Protein AF-A0A484NNL4-F1 (afdb_monomer)

Solvent-accessible surface area (backbone atoms only — not comparable to full-atom values): 5974 Å² total; per-residue (Å²): 135,90,80,72,86,74,68,90,63,79,77,70,53,75,68,55,60,53,52,52,50,37,43,75,66,66,74,45,48,71,67,58,51,53,51,52,50,53,52,51,54,52,49,54,53,49,53,53,50,50,53,49,39,67,73,67,68,58,80,76,68,82,80,70,86,81,75,78,76,76,79,81,77,79,70,59,56,52,77,48,84,51,102,88,48,77,49,77,45,79,109

pLDDT: mean 71.14, std 10.74, range [35.25, 89.56]

Organism: NCBI:txid132261

Mean predicted aligned error: 19.47 Å

Foldseek 3Di:
DDDDPPDPPPPDDPVNVVVVVCVVVVVADPVNVVVVVVVVVVVVVVVVVVVCCVVVVDPPPPPDPDDDPDPPPPFPWDWDDDPVDIDIGTD

Radius of gyration: 32.11 Å; Cα contacts (8 Å, |Δi|>4): 28; chains: 1; bounding box: 38×56×90 Å

Structure (mmCIF, N/CA/C/O backbone):
data_AF-A0A484NNL4-F1
#
_entry.id   AF-A0A484NNL4-F1
#
loop_
_atom_site.group_PDB
_atom_site.id
_atom_site.type_symbol
_atom_site.label_atom_id
_atom_site.label_alt_id
_atom_site.label_comp_id
_atom_site.label_asym_id
_atom_site.label_entity_id
_atom_site.label_seq_id
_atom_site.pdbx_PDB_ins_code
_atom_site.Cartn_x
_atom_site.Cartn_y
_atom_site.Cartn_z
_atom_site.occupancy
_atom_site.B_iso_or_equiv
_atom_site.auth_seq_id
_atom_site.auth_comp_id
_atom_site.auth_asym_id
_atom_site.auth_atom_id
_atom_site.pdbx_PDB_model_num
ATOM 1 N N . MET A 1 1 ? 9.731 -38.941 39.365 1.00 35.25 1 MET A N 1
ATOM 2 C CA . MET A 1 1 ? 8.664 -38.173 40.046 1.00 35.25 1 MET A CA 1
ATOM 3 C C . MET A 1 1 ? 8.593 -36.776 39.441 1.00 35.25 1 MET A C 1
ATOM 5 O O . MET A 1 1 ? 9.611 -36.104 39.344 1.00 35.25 1 MET A O 1
ATOM 9 N N . SER A 1 2 ? 7.404 -36.426 38.951 1.00 50.31 2 SER A N 1
ATOM 10 C CA . SER A 1 2 ? 7.049 -35.286 38.095 1.00 50.31 2 SER A CA 1
ATOM 11 C C . SER A 1 2 ? 7.479 -33.908 38.627 1.00 50.31 2 SER A C 1
ATOM 13 O O . SER A 1 2 ? 7.145 -33.544 39.753 1.00 50.31 2 SER A O 1
ATOM 15 N N . LYS A 1 3 ? 8.154 -33.103 37.792 1.00 51.50 3 LYS A N 1
ATOM 16 C CA . LYS A 1 3 ? 8.273 -31.649 37.984 1.00 51.50 3 LYS A CA 1
ATOM 17 C C . LYS A 1 3 ? 7.475 -30.938 36.894 1.00 51.50 3 LYS A C 1
ATOM 19 O O . LYS A 1 3 ? 7.985 -30.644 35.823 1.00 51.50 3 LYS A O 1
ATOM 24 N N . LYS A 1 4 ? 6.199 -30.726 37.227 1.00 48.38 4 LYS A N 1
ATOM 25 C CA . LYS A 1 4 ? 5.353 -29.573 36.893 1.00 48.38 4 LYS A CA 1
ATOM 26 C C . LYS A 1 4 ? 5.656 -28.931 35.537 1.00 48.38 4 LYS A C 1
ATOM 28 O O . LYS A 1 4 ? 6.545 -28.094 35.423 1.00 48.38 4 LYS A O 1
ATOM 33 N N . HIS A 1 5 ? 4.814 -29.242 34.554 1.00 47.41 5 HIS A N 1
ATOM 34 C CA . HIS A 1 5 ? 4.558 -28.373 33.410 1.00 47.41 5 HIS A CA 1
ATOM 35 C C . HIS A 1 5 ? 4.083 -27.012 33.939 1.00 47.41 5 HIS A C 1
ATOM 37 O O . HIS A 1 5 ? 2.889 -26.794 34.137 1.00 47.41 5 HIS A O 1
ATOM 43 N N . ALA A 1 6 ? 5.028 -26.127 34.259 1.00 51.50 6 ALA A N 1
ATOM 44 C CA . ALA A 1 6 ? 4.749 -24.742 34.576 1.00 51.50 6 ALA A CA 1
ATOM 45 C C . ALA A 1 6 ? 4.042 -24.158 33.353 1.00 51.50 6 ALA A C 1
ATOM 47 O O . ALA A 1 6 ? 4.610 -24.074 32.267 1.00 51.50 6 ALA A O 1
ATOM 48 N N . SER A 1 7 ? 2.750 -23.920 33.547 1.00 55.31 7 SER A N 1
ATOM 49 C CA . SER A 1 7 ? 1.782 -23.297 32.659 1.00 55.31 7 SER A CA 1
ATOM 50 C C . SER A 1 7 ? 2.363 -22.707 31.368 1.00 55.31 7 SER A C 1
ATOM 52 O O . SER A 1 7 ? 2.967 -21.636 31.389 1.00 55.31 7 SER A O 1
ATOM 54 N N . LYS A 1 8 ? 2.049 -23.320 30.221 1.00 59.25 8 LYS A N 1
ATOM 55 C CA . LYS A 1 8 ? 2.132 -22.678 28.893 1.00 59.25 8 LYS A CA 1
ATOM 56 C C . LYS A 1 8 ? 1.073 -21.569 28.735 1.00 59.25 8 LYS A C 1
ATOM 58 O O . LYS A 1 8 ? 0.471 -21.423 27.676 1.00 59.25 8 LYS A O 1
ATOM 63 N N . LYS A 1 9 ? 0.755 -20.844 29.809 1.00 58.81 9 LYS A N 1
ATOM 64 C CA . LYS A 1 9 ? -0.192 -19.736 29.758 1.00 58.81 9 LYS A CA 1
ATOM 65 C C . LYS A 1 9 ? 0.566 -18.612 29.066 1.00 58.81 9 LYS A C 1
ATOM 67 O O . LYS A 1 9 ? 1.582 -18.167 29.598 1.00 58.81 9 LYS A O 1
ATOM 72 N N . ARG A 1 10 ? 0.127 -18.239 27.857 1.00 59.47 10 ARG A N 1
ATOM 73 C CA . ARG A 1 10 ? 0.609 -17.026 27.188 1.00 59.47 10 ARG A CA 1
ATOM 74 C C . ARG A 1 10 ? 0.551 -15.918 28.234 1.00 59.47 10 ARG A C 1
ATOM 76 O O . ARG A 1 10 ? -0.497 -15.709 28.846 1.00 59.47 10 ARG A O 1
ATOM 83 N N . ARG A 1 11 ? 1.706 -15.327 28.535 1.00 58.69 11 ARG A N 1
ATOM 84 C CA . ARG A 1 11 ? 1.746 -14.114 29.340 1.00 58.69 11 ARG A CA 1
ATOM 85 C C . ARG A 1 11 ? 1.135 -13.067 28.425 1.00 58.69 11 ARG A C 1
ATOM 87 O O . ARG A 1 11 ? 1.775 -12.686 27.458 1.00 58.69 11 ARG A O 1
ATOM 94 N N . PHE A 1 12 ? -0.142 -12.775 28.645 1.00 55.56 12 PHE A N 1
ATOM 95 C CA . PHE A 1 12 ? -0.772 -11.591 28.085 1.00 55.56 12 PHE A CA 1
ATOM 96 C C . PHE A 1 12 ? 0.132 -10.420 28.462 1.00 55.56 12 PHE A C 1
ATOM 98 O O . PHE A 1 12 ? 0.527 -10.322 29.630 1.00 55.56 12 PHE A O 1
ATOM 105 N N . GLU A 1 13 ? 0.557 -9.638 27.476 1.00 62.47 13 GLU A N 1
ATOM 106 C CA . GLU A 1 13 ? 1.307 -8.421 27.768 1.00 62.47 13 GLU A CA 1
ATOM 107 C C . GLU A 1 13 ? 0.390 -7.474 28.546 1.00 62.47 13 GLU A C 1
ATOM 109 O O . GLU A 1 13 ? -0.834 -7.548 28.422 1.00 62.47 13 GLU A O 1
ATOM 114 N N . ASP A 1 14 ? 0.954 -6.606 29.388 1.00 62.75 14 ASP A N 1
ATOM 115 C CA . ASP A 1 14 ? 0.153 -5.758 30.282 1.00 62.75 14 ASP A CA 1
ATOM 116 C C . ASP A 1 14 ? -0.909 -4.937 29.512 1.00 62.75 14 ASP A C 1
ATOM 118 O O . ASP A 1 14 ? -2.016 -4.736 30.016 1.00 62.75 14 ASP A O 1
ATOM 122 N N . GLY A 1 15 ? -0.642 -4.595 28.243 1.00 65.56 15 GLY A N 1
ATOM 123 C CA . GLY A 1 15 ? -1.585 -3.924 27.339 1.00 65.56 15 GLY A CA 1
ATOM 124 C C . GLY A 1 15 ? -2.827 -4.741 26.950 1.00 65.56 15 GLY A C 1
ATOM 125 O O . GLY A 1 15 ? -3.908 -4.168 26.796 1.00 65.56 15 GLY A O 1
ATOM 126 N N . ASP A 1 16 ? -2.730 -6.071 26.870 1.00 68.62 16 ASP A N 1
ATOM 127 C CA . ASP A 1 16 ? -3.888 -6.941 26.607 1.00 68.62 16 ASP A CA 1
ATOM 128 C C . ASP A 1 16 ? -4.873 -6.894 27.781 1.00 68.62 16 ASP A C 1
ATOM 130 O O . ASP A 1 16 ? -6.091 -6.952 27.601 1.00 68.62 16 ASP A O 1
ATOM 134 N N . SER A 1 17 ? -4.347 -6.768 29.003 1.00 71.81 17 SER A N 1
ATOM 135 C CA . SER A 1 17 ? -5.164 -6.715 30.216 1.00 71.81 17 SER A CA 1
ATOM 136 C C . SER A 1 17 ? -5.978 -5.423 30.315 1.00 71.81 17 SER A C 1
ATOM 138 O O . SER A 1 17 ? -7.106 -5.446 30.807 1.00 71.81 17 SER A O 1
ATOM 140 N N . ASP A 1 18 ? -5.446 -4.315 29.799 1.00 76.06 18 ASP A N 1
ATOM 141 C CA . ASP A 1 18 ? -6.129 -3.023 29.791 1.00 76.06 18 ASP A CA 1
ATOM 142 C C . ASP A 1 18 ? -7.174 -2.933 28.675 1.00 76.06 18 ASP A C 1
ATOM 144 O O . ASP A 1 18 ? -8.260 -2.393 28.897 1.00 76.06 18 ASP A O 1
ATOM 148 N N . LEU A 1 19 ? -6.919 -3.550 27.517 1.00 75.25 19 LEU A N 1
ATOM 149 C CA . LEU A 1 19 ? -7.933 -3.713 26.472 1.00 75.25 19 LEU A CA 1
ATOM 150 C C . LEU A 1 19 ? -9.122 -4.545 26.961 1.00 75.25 19 LEU A C 1
ATOM 152 O O . LEU A 1 19 ? -10.268 -4.169 26.731 1.00 75.25 19 LEU A O 1
ATOM 156 N N . LEU A 1 20 ? -8.868 -5.642 27.679 1.00 77.31 20 LEU A N 1
ATOM 157 C CA . LEU A 1 20 ? -9.932 -6.477 28.242 1.00 77.31 20 LEU A CA 1
ATOM 158 C C . LEU A 1 20 ? -10.794 -5.728 29.272 1.00 77.31 20 LEU A C 1
ATOM 160 O O . LEU A 1 20 ? -12.005 -5.938 29.298 1.00 77.31 20 LEU A O 1
ATOM 164 N N . LYS A 1 21 ? -10.202 -4.828 30.070 1.00 79.62 21 LYS A N 1
ATOM 165 C CA . LYS A 1 21 ? -10.960 -3.946 30.980 1.00 79.62 21 LYS A CA 1
ATOM 166 C C . LYS A 1 21 ? -11.837 -2.952 30.214 1.00 79.62 21 LYS A C 1
ATOM 168 O O . LYS A 1 21 ? -12.998 -2.766 30.551 1.00 79.62 21 LYS A O 1
ATOM 173 N N . GLN A 1 22 ? -11.322 -2.360 29.137 1.00 76.31 22 GLN A N 1
ATOM 174 C CA . GLN A 1 22 ? -12.106 -1.439 28.304 1.00 76.31 22 GLN A CA 1
ATOM 175 C C . GLN A 1 22 ? -13.288 -2.125 27.604 1.00 76.31 22 GLN A C 1
ATOM 177 O O . GLN A 1 22 ? -14.316 -1.494 27.373 1.00 76.31 22 GLN A O 1
ATOM 182 N N . VAL A 1 23 ? -13.153 -3.413 27.275 1.00 76.44 23 VAL A N 1
ATOM 183 C CA . VAL A 1 23 ? -14.250 -4.228 26.733 1.00 76.44 23 VAL A CA 1
ATOM 184 C C . VAL A 1 23 ? -15.284 -4.539 27.812 1.00 76.44 23 VAL A C 1
ATOM 186 O O . VAL A 1 23 ? -16.472 -4.490 27.524 1.00 76.44 23 VAL A O 1
ATOM 189 N N . SER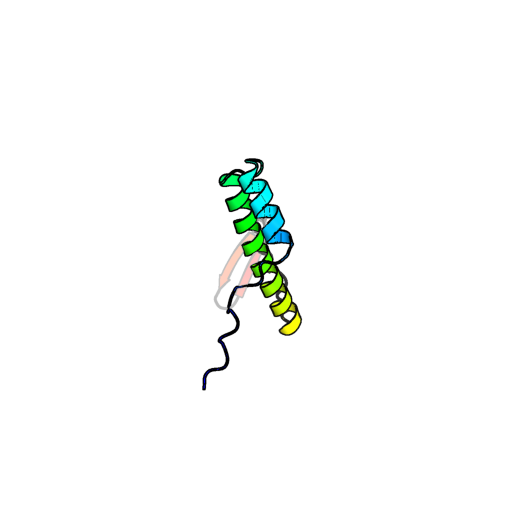 A 1 24 ? -14.863 -4.829 29.050 1.00 75.31 24 SER A N 1
ATOM 190 C CA . SER A 1 24 ? -15.810 -5.042 30.155 1.00 75.31 24 SER A CA 1
ATOM 191 C C . SER A 1 24 ? -16.558 -3.776 30.569 1.00 75.31 24 SER A C 1
ATOM 193 O O . SER A 1 24 ? -17.662 -3.879 31.094 1.00 75.31 24 SER A O 1
ATOM 195 N N . ASP A 1 25 ? -15.971 -2.606 30.318 1.00 81.25 25 ASP A N 1
ATOM 196 C CA . ASP A 1 25 ? -16.573 -1.296 30.584 1.00 81.25 25 ASP A CA 1
ATOM 197 C C . ASP A 1 25 ? -17.437 -0.787 29.405 1.00 81.25 25 ASP A C 1
ATOM 199 O O . ASP A 1 25 ? -17.825 0.381 29.391 1.00 81.25 25 ASP A O 1
ATOM 203 N N . ASP A 1 26 ? -17.707 -1.631 28.394 1.00 72.50 26 ASP A N 1
ATOM 204 C CA . ASP A 1 26 ? -18.426 -1.314 27.142 1.00 72.50 26 ASP A CA 1
ATOM 205 C C . ASP A 1 26 ? -17.854 -0.111 26.351 1.00 72.50 26 ASP A C 1
ATOM 207 O O . ASP A 1 26 ? -18.473 0.401 25.415 1.00 72.50 26 ASP A O 1
ATOM 211 N N . LEU A 1 27 ? -16.634 0.332 26.674 1.00 72.44 27 LEU A N 1
ATOM 212 C CA . LEU A 1 27 ? -15.945 1.439 25.999 1.00 72.44 27 LEU A CA 1
ATOM 213 C C . LEU A 1 27 ? -15.426 1.038 24.611 1.00 72.44 27 LEU A C 1
ATOM 215 O O . LEU A 1 27 ? -15.192 1.895 23.758 1.00 72.44 27 LEU A O 1
ATOM 219 N N . VAL A 1 28 ? -15.219 -0.262 24.389 1.00 72.69 28 VAL A N 1
ATOM 220 C CA . VAL A 1 28 ? -14.731 -0.835 23.132 1.00 72.69 28 VAL A CA 1
ATOM 221 C C . VAL A 1 28 ? -15.800 -1.770 22.587 1.00 72.69 28 VAL A C 1
ATOM 223 O O . VAL A 1 28 ? -15.978 -2.888 23.065 1.00 72.69 28 VAL A O 1
ATOM 226 N N . THR A 1 29 ? -16.509 -1.309 21.560 1.00 80.31 29 THR A N 1
ATOM 227 C CA . THR A 1 29 ? -17.493 -2.125 20.843 1.00 80.31 29 THR A CA 1
ATOM 228 C C . THR A 1 29 ? -16.802 -3.208 20.016 1.00 80.31 29 THR A C 1
ATOM 230 O O . THR A 1 29 ? -15.646 -3.056 19.607 1.00 80.31 29 THR A O 1
ATOM 233 N N . GLU A 1 30 ? -17.524 -4.285 19.701 1.00 79.12 30 GLU A N 1
ATOM 234 C CA . GLU A 1 30 ? -17.022 -5.384 18.863 1.00 79.12 30 GLU A CA 1
ATOM 235 C C . GLU A 1 30 ? -16.416 -4.885 17.539 1.00 79.12 30 GLU A C 1
ATOM 237 O O . GLU A 1 30 ? -15.369 -5.365 17.101 1.00 79.12 30 GLU A O 1
ATOM 242 N N . GLU A 1 31 ? -17.033 -3.873 16.930 1.00 80.94 31 GLU A N 1
ATOM 243 C CA . GLU A 1 31 ? -16.563 -3.255 15.690 1.00 80.94 31 GLU A CA 1
ATOM 244 C C . GLU A 1 31 ? -15.189 -2.597 15.858 1.00 80.94 31 GLU A C 1
ATOM 246 O O . GLU A 1 31 ? -14.280 -2.833 15.058 1.00 80.94 31 GLU A O 1
ATOM 251 N N . THR A 1 32 ? -15.000 -1.824 16.931 1.00 81.56 32 THR A N 1
ATOM 252 C CA . THR A 1 32 ? -13.713 -1.168 17.214 1.00 81.56 32 THR A CA 1
ATOM 253 C C . THR A 1 32 ? -12.612 -2.175 17.539 1.00 81.56 32 THR A C 1
ATOM 255 O O . THR A 1 32 ? -11.462 -1.985 17.142 1.00 81.56 32 THR A O 1
ATOM 258 N N . LEU A 1 33 ? -12.963 -3.280 18.200 1.00 81.88 33 LEU A N 1
ATOM 259 C CA . LEU A 1 33 ? -12.044 -4.371 18.517 1.00 81.88 33 LEU A CA 1
ATOM 260 C C . LEU A 1 33 ? -11.582 -5.100 17.248 1.00 81.88 33 LEU A C 1
ATOM 262 O O . LEU A 1 33 ? -10.384 -5.308 17.057 1.00 81.88 33 LEU A O 1
ATOM 266 N N . ARG A 1 34 ? -12.517 -5.426 16.344 1.00 82.56 34 ARG A N 1
ATOM 267 C CA . ARG A 1 34 ? -12.206 -6.024 15.034 1.00 82.56 34 ARG A CA 1
ATOM 268 C C . ARG A 1 34 ? -11.301 -5.120 14.202 1.00 82.56 34 ARG A C 1
ATOM 270 O O . ARG A 1 34 ? -10.360 -5.613 13.587 1.00 82.56 34 ARG A O 1
ATOM 277 N N . LEU A 1 35 ? -11.557 -3.812 14.209 1.00 84.31 35 LEU A N 1
ATOM 278 C CA . LEU A 1 35 ? -10.758 -2.838 13.467 1.00 84.31 35 LEU A CA 1
ATOM 279 C C . LEU A 1 35 ? -9.329 -2.746 14.020 1.00 84.31 35 LEU A C 1
ATOM 281 O O . LEU A 1 35 ? -8.377 -2.836 13.247 1.00 84.31 35 LEU A O 1
ATOM 285 N N . LYS A 1 36 ? -9.167 -2.653 15.348 1.00 81.56 36 LYS A N 1
ATOM 286 C CA . LYS A 1 36 ? -7.843 -2.680 15.996 1.00 81.56 36 LYS A CA 1
ATOM 287 C C . LYS A 1 36 ? -7.082 -3.970 15.688 1.00 81.56 36 LYS A C 1
ATOM 289 O O . LYS A 1 36 ? -5.885 -3.926 15.424 1.00 81.56 36 LYS A O 1
ATOM 294 N N . LEU A 1 37 ? -7.772 -5.110 15.681 1.00 82.19 37 LEU A N 1
ATOM 295 C CA . LEU A 1 37 ? -7.157 -6.403 15.389 1.00 82.19 37 LEU A CA 1
ATOM 296 C C . LEU A 1 37 ? -6.722 -6.507 13.920 1.00 82.19 37 LEU A C 1
ATOM 298 O O . LEU A 1 37 ? -5.617 -6.964 13.645 1.00 82.19 37 LEU A O 1
ATOM 302 N N . ALA A 1 38 ? -7.539 -6.017 12.984 1.00 79.75 38 ALA A N 1
ATOM 303 C CA . ALA A 1 38 ? -7.173 -5.938 11.571 1.00 79.75 38 ALA A CA 1
ATOM 304 C C . ALA A 1 38 ? -5.962 -5.018 11.339 1.00 79.75 38 ALA A C 1
ATOM 306 O O . ALA A 1 38 ? -5.055 -5.381 10.593 1.00 79.75 38 ALA A O 1
ATOM 307 N N . GLN A 1 39 ? -5.913 -3.863 12.013 1.00 76.75 39 GLN A N 1
ATOM 308 C CA . GLN A 1 39 ? -4.764 -2.953 11.962 1.00 76.75 39 GLN A CA 1
ATOM 309 C C . GLN A 1 39 ? -3.494 -3.597 12.518 1.00 76.75 39 GLN A C 1
ATOM 311 O O . GLN A 1 39 ? -2.437 -3.474 11.909 1.00 76.75 39 GLN A O 1
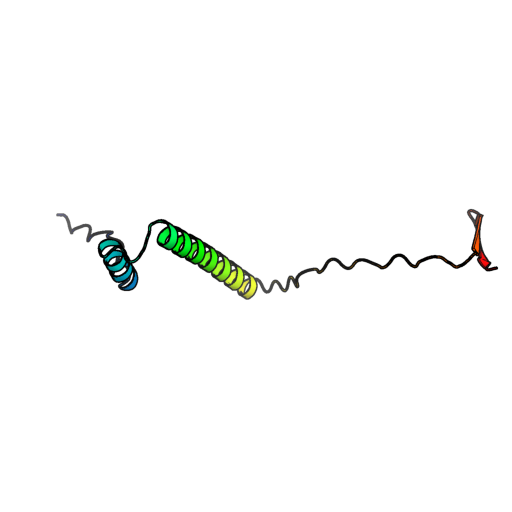ATOM 316 N N . HIS A 1 40 ? -3.592 -4.306 13.643 1.00 79.94 40 HIS A N 1
ATOM 317 C CA . HIS A 1 40 ? -2.441 -4.972 14.243 1.00 79.94 40 HIS A CA 1
ATOM 318 C C . HIS A 1 40 ? -1.866 -6.058 13.324 1.00 79.94 40 HIS A C 1
ATOM 320 O O . HIS A 1 40 ? -0.658 -6.112 13.122 1.00 79.94 40 HIS A O 1
ATOM 326 N N . VAL A 1 41 ? -2.724 -6.871 12.698 1.00 75.69 41 VAL A N 1
ATOM 327 C CA . VAL A 1 41 ? -2.285 -7.875 11.713 1.00 75.69 41 VAL A CA 1
ATOM 328 C C . VAL A 1 41 ? -1.600 -7.209 10.512 1.00 75.69 41 VAL A C 1
ATOM 330 O O . VAL A 1 41 ? -0.521 -7.638 10.119 1.00 75.69 41 VAL A O 1
ATOM 333 N N . GLN A 1 42 ? -2.166 -6.119 9.980 1.00 69.44 42 GLN A N 1
ATOM 334 C CA . GLN A 1 42 ? -1.547 -5.369 8.877 1.00 69.44 42 GLN A CA 1
ATOM 335 C C . GLN A 1 42 ? -0.183 -4.769 9.250 1.00 69.44 42 GLN A C 1
ATOM 337 O O . GLN A 1 42 ? 0.726 -4.756 8.422 1.00 69.44 42 GLN A O 1
ATOM 342 N N . GLN A 1 43 ? -0.028 -4.268 10.479 1.00 72.25 43 GLN A N 1
ATOM 343 C CA . GLN A 1 43 ? 1.248 -3.740 10.969 1.00 72.25 43 GLN A CA 1
ATOM 344 C C . GLN A 1 43 ? 2.315 -4.832 11.056 1.00 72.25 43 GLN A C 1
ATOM 346 O O . GLN A 1 43 ? 3.429 -4.619 10.586 1.00 72.25 43 GLN A O 1
ATOM 351 N N . VAL A 1 44 ? 1.962 -6.010 11.579 1.00 71.06 44 VAL A N 1
ATOM 352 C CA . VAL A 1 44 ? 2.881 -7.157 11.663 1.00 71.06 44 VAL A CA 1
ATOM 353 C C . VAL A 1 44 ? 3.354 -7.597 10.271 1.00 71.06 44 VAL A C 1
ATOM 355 O O . VAL A 1 44 ? 4.538 -7.878 10.088 1.00 71.06 44 VAL A O 1
ATOM 358 N N . ASP A 1 45 ? 2.467 -7.599 9.272 1.00 75.12 45 ASP A N 1
ATOM 359 C CA . ASP A 1 45 ? 2.834 -7.931 7.888 1.00 75.12 45 ASP A CA 1
ATOM 360 C C . ASP A 1 45 ? 3.763 -6.874 7.261 1.00 75.12 45 ASP A C 1
ATOM 362 O O . ASP A 1 45 ? 4.700 -7.217 6.535 1.00 75.12 45 ASP A O 1
ATOM 366 N N . TYR A 1 46 ? 3.548 -5.590 7.562 1.00 69.94 46 TYR A N 1
ATOM 367 C CA . TYR A 1 46 ? 4.404 -4.502 7.082 1.00 69.94 46 TYR A CA 1
ATOM 368 C C . TYR A 1 46 ? 5.804 -4.541 7.707 1.00 69.94 46 TYR A C 1
ATOM 370 O O . TYR A 1 46 ? 6.800 -4.390 6.998 1.00 69.94 46 TYR A O 1
ATOM 378 N N . GLU A 1 47 ? 5.896 -4.776 9.017 1.00 72.75 47 GLU A N 1
ATOM 379 C CA . GLU A 1 47 ? 7.178 -4.913 9.718 1.00 72.75 47 GLU A CA 1
ATOM 380 C C . GLU A 1 47 ? 7.975 -6.104 9.175 1.00 72.75 47 GLU A C 1
ATOM 382 O O . GLU A 1 47 ? 9.152 -5.956 8.843 1.00 72.75 47 GLU A O 1
ATOM 387 N N . MET A 1 48 ? 7.315 -7.246 8.958 1.00 76.31 48 MET A N 1
ATOM 388 C CA . MET A 1 48 ? 7.940 -8.427 8.355 1.00 76.31 48 MET A CA 1
ATOM 389 C C . MET A 1 48 ? 8.432 -8.161 6.923 1.00 76.31 48 MET A C 1
ATOM 391 O O . MET A 1 48 ? 9.533 -8.580 6.554 1.00 76.31 48 MET A O 1
ATOM 395 N N . ALA A 1 49 ? 7.650 -7.439 6.113 1.00 73.31 49 ALA A N 1
ATOM 396 C CA . ALA A 1 49 ? 8.045 -7.056 4.758 1.00 73.31 49 ALA A CA 1
ATOM 397 C C . ALA A 1 49 ? 9.257 -6.106 4.753 1.00 73.31 49 ALA A C 1
ATOM 399 O O . ALA A 1 49 ? 10.165 -6.254 3.930 1.00 73.31 49 ALA A O 1
ATOM 400 N N . LEU A 1 50 ? 9.302 -5.156 5.689 1.00 73.19 50 LEU A N 1
ATOM 401 C CA . LEU A 1 50 ? 10.392 -4.192 5.822 1.00 73.19 50 LEU A CA 1
ATOM 402 C C . LEU A 1 50 ? 11.684 -4.867 6.303 1.00 73.19 50 LEU A C 1
ATOM 404 O O . LEU A 1 50 ? 12.751 -4.637 5.727 1.00 73.19 50 LEU A O 1
ATOM 408 N N . GLU A 1 51 ? 11.592 -5.757 7.294 1.00 76.06 51 GLU A N 1
ATOM 409 C CA . GLU A 1 51 ? 12.718 -6.584 7.739 1.00 76.06 51 GLU A CA 1
ATOM 410 C C . GLU A 1 51 ? 13.281 -7.426 6.586 1.00 76.06 51 GLU A C 1
ATOM 412 O O . GLU A 1 51 ? 14.495 -7.433 6.364 1.00 76.06 51 GLU A O 1
ATOM 417 N N . TYR A 1 52 ? 12.415 -8.055 5.786 1.00 71.88 52 TYR A N 1
ATOM 418 C CA . TYR A 1 52 ? 12.836 -8.817 4.612 1.00 71.88 52 TYR A CA 1
ATOM 419 C C . TYR A 1 52 ? 13.556 -7.943 3.575 1.00 71.88 52 TYR A C 1
ATOM 421 O O . TYR A 1 52 ? 14.640 -8.309 3.113 1.00 71.88 52 TYR A O 1
ATOM 429 N N . ALA A 1 53 ? 13.011 -6.770 3.237 1.00 71.31 53 ALA A N 1
ATOM 430 C CA . ALA A 1 53 ? 13.633 -5.844 2.287 1.00 71.31 53 ALA A CA 1
ATOM 431 C C . ALA A 1 53 ? 15.022 -5.373 2.761 1.00 71.31 53 ALA A C 1
ATOM 433 O O . ALA A 1 53 ? 15.970 -5.317 1.973 1.00 71.31 53 ALA A O 1
ATOM 434 N N . THR A 1 54 ? 15.171 -5.096 4.063 1.00 75.50 54 THR A N 1
ATOM 435 C CA . THR A 1 54 ? 16.459 -4.668 4.637 1.00 75.50 54 THR A CA 1
ATOM 436 C C . THR A 1 54 ? 17.513 -5.777 4.640 1.00 75.50 54 THR A C 1
ATOM 438 O O . THR A 1 54 ? 18.684 -5.499 4.378 1.00 75.50 54 THR A O 1
ATOM 441 N N . GLN A 1 55 ? 17.118 -7.032 4.889 1.00 72.62 55 GLN A N 1
ATOM 442 C CA . GLN A 1 55 ? 18.039 -8.175 4.945 1.00 72.62 55 GLN A CA 1
ATOM 443 C C . GLN A 1 55 ? 18.424 -8.705 3.564 1.00 72.62 55 GLN A C 1
ATOM 445 O O . GLN A 1 55 ? 19.552 -9.154 3.365 1.00 72.62 55 GLN A O 1
ATOM 450 N N . THR A 1 56 ? 17.503 -8.667 2.603 1.00 69.06 56 THR A N 1
ATOM 451 C CA . THR A 1 56 ? 17.746 -9.208 1.260 1.00 69.06 56 THR A CA 1
ATOM 45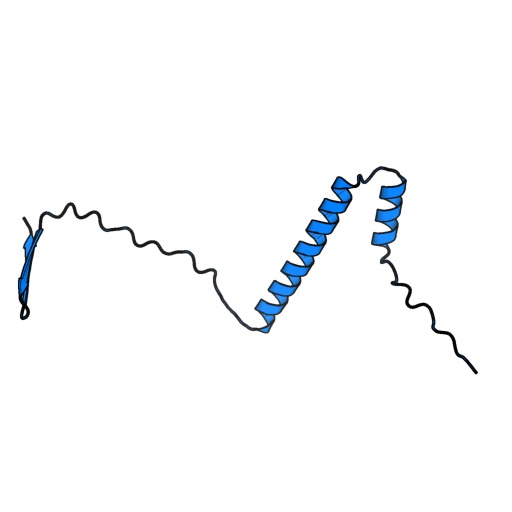2 C C . THR A 1 56 ? 18.469 -8.227 0.339 1.00 69.06 56 THR A C 1
ATOM 454 O O . THR A 1 56 ? 18.900 -8.618 -0.745 1.00 69.06 56 THR A O 1
ATOM 457 N N . GLY A 1 57 ? 18.641 -6.963 0.753 1.00 63.94 57 GLY A N 1
ATOM 458 C CA . GLY A 1 57 ? 19.264 -5.928 -0.077 1.00 63.94 57 GLY A CA 1
ATOM 459 C C . GLY A 1 57 ? 18.479 -5.640 -1.362 1.00 63.94 57 GLY A C 1
ATOM 460 O O . GLY A 1 57 ? 19.017 -5.031 -2.290 1.00 63.94 57 GLY A O 1
ATOM 461 N N . VAL A 1 58 ? 17.223 -6.090 -1.434 1.00 59.22 58 VAL A N 1
ATOM 462 C CA . VAL A 1 58 ? 16.357 -5.936 -2.599 1.00 59.22 58 VAL A CA 1
ATOM 463 C C . VAL A 1 58 ? 15.879 -4.489 -2.637 1.00 59.22 58 VAL A C 1
ATOM 465 O O . VAL A 1 58 ? 14.897 -4.106 -2.010 1.00 59.22 58 VAL A O 1
ATOM 468 N N . LYS A 1 59 ? 16.605 -3.664 -3.396 1.00 59.25 59 LYS A N 1
ATOM 469 C CA . LYS A 1 59 ? 16.107 -2.390 -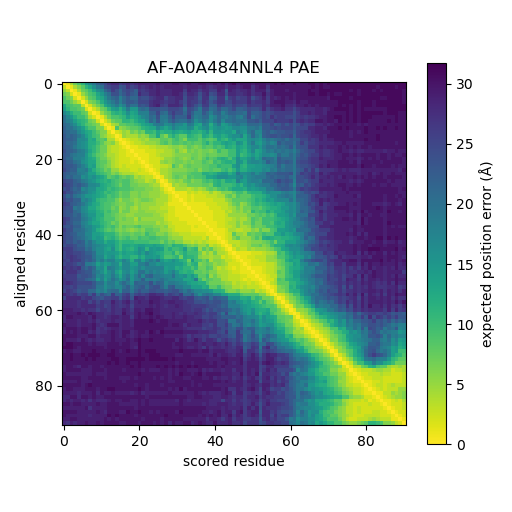3.922 1.00 59.25 59 LYS A CA 1
ATOM 470 C C . LYS A 1 59 ? 15.163 -2.668 -5.092 1.00 59.25 59 LYS A C 1
ATOM 472 O O . LYS A 1 59 ? 15.471 -2.328 -6.232 1.00 59.25 59 LYS A O 1
ATOM 477 N N . GLU A 1 60 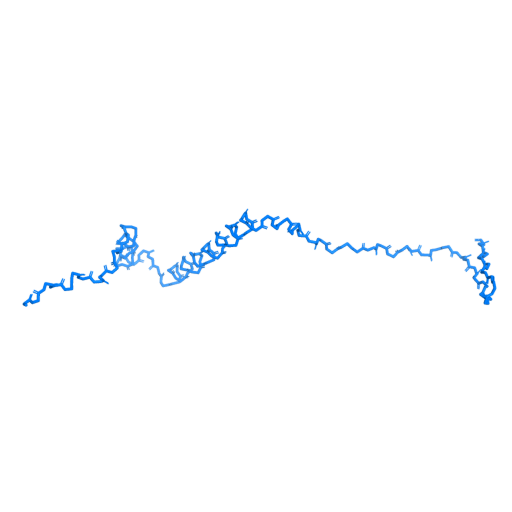? 14.037 -3.328 -4.851 1.00 62.75 60 GLU A N 1
ATOM 478 C CA . GLU A 1 60 ? 12.935 -3.223 -5.807 1.00 62.75 60 GLU A CA 1
ATOM 479 C C . GLU A 1 60 ? 12.294 -1.858 -5.578 1.00 62.75 60 GLU A C 1
ATOM 481 O O . GLU A 1 60 ? 11.372 -1.694 -4.784 1.00 62.75 60 GLU A O 1
ATOM 486 N N . GLU A 1 61 ? 12.863 -0.841 -6.228 1.00 61.88 61 GLU A N 1
ATOM 487 C CA . GLU A 1 61 ? 12.162 0.423 -6.407 1.00 61.88 61 GLU A CA 1
ATOM 488 C C . GLU A 1 61 ? 10.803 0.109 -7.053 1.00 61.88 61 GLU A C 1
ATOM 490 O O . GLU A 1 61 ? 10.750 -0.711 -7.983 1.00 61.88 61 GLU A O 1
ATOM 495 N N . PRO A 1 62 ? 9.700 0.700 -6.561 1.00 61.88 62 PRO A N 1
ATOM 496 C CA . PRO A 1 62 ? 8.396 0.505 -7.169 1.00 61.88 62 PRO A CA 1
ATOM 497 C C . PRO A 1 62 ? 8.499 0.914 -8.639 1.00 61.88 62 PRO A C 1
ATOM 499 O O . PRO A 1 62 ? 8.773 2.069 -8.957 1.00 61.88 62 PRO A O 1
ATOM 502 N N . LYS A 1 63 ? 8.337 -0.057 -9.545 1.00 64.81 63 LYS A N 1
ATOM 503 C CA . LYS A 1 63 ? 8.268 0.209 -10.981 1.00 64.81 63 LYS A CA 1
ATOM 504 C C . LYS A 1 63 ? 6.970 0.961 -11.224 1.00 64.81 63 LYS A C 1
ATOM 506 O O . LYS A 1 63 ? 5.909 0.351 -11.301 1.00 64.81 63 LYS A O 1
ATOM 511 N N . GLU A 1 64 ? 7.052 2.281 -11.280 1.00 67.31 64 GLU A N 1
ATOM 512 C CA . GLU A 1 64 ? 5.958 3.084 -11.803 1.00 67.31 64 GLU A CA 1
ATOM 513 C C . GLU A 1 64 ? 5.748 2.690 -13.267 1.00 67.31 64 GLU A C 1
ATOM 515 O O . GLU A 1 64 ? 6.710 2.548 -14.030 1.00 67.31 64 GLU A O 1
ATOM 520 N N . ASP A 1 65 ? 4.496 2.472 -13.659 1.00 71.50 65 ASP A N 1
ATOM 521 C CA . ASP A 1 65 ? 4.164 2.197 -15.050 1.00 71.50 65 ASP A CA 1
ATOM 522 C C . ASP A 1 65 ? 4.518 3.434 -15.892 1.00 71.50 65 ASP A C 1
ATOM 524 O O . ASP A 1 65 ? 3.819 4.450 -15.885 1.00 71.50 65 ASP A O 1
ATOM 528 N N . ILE A 1 66 ? 5.637 3.367 -16.615 1.00 68.31 66 ILE A N 1
ATOM 529 C CA . ILE A 1 66 ? 6.049 4.422 -17.540 1.00 68.31 66 ILE A CA 1
ATOM 530 C C . ILE A 1 66 ? 5.218 4.269 -18.813 1.00 68.31 66 ILE A C 1
ATOM 532 O O . ILE A 1 66 ? 5.513 3.447 -19.682 1.00 68.31 66 ILE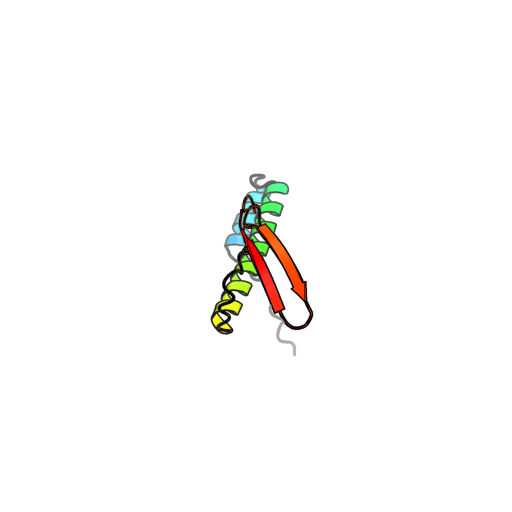 A O 1
ATOM 536 N N . TYR A 1 67 ? 4.176 5.084 -18.944 1.00 70.88 67 TYR A N 1
ATOM 537 C CA . TYR A 1 67 ? 3.413 5.188 -20.182 1.00 70.88 67 TYR A CA 1
ATOM 538 C C . TYR A 1 67 ? 4.139 6.131 -21.143 1.00 70.88 67 TYR A C 1
ATOM 540 O O . TYR A 1 67 ? 4.205 7.341 -20.920 1.00 70.88 67 TYR A O 1
ATOM 548 N N . LEU A 1 68 ? 4.682 5.587 -22.234 1.00 68.19 68 LEU A N 1
ATOM 549 C CA . LEU A 1 68 ? 5.159 6.408 -23.343 1.00 68.19 68 LEU A CA 1
ATOM 550 C C . LEU A 1 68 ? 3.958 7.151 -23.934 1.00 68.19 68 LEU A C 1
ATOM 552 O O . LEU A 1 68 ? 2.999 6.530 -24.396 1.00 68.19 68 LEU A O 1
ATOM 556 N N . GLN A 1 69 ? 3.996 8.484 -23.908 1.00 61.16 69 GLN A N 1
ATOM 557 C CA . GLN A 1 69 ? 3.018 9.285 -24.633 1.00 61.16 69 GLN A CA 1
ATOM 558 C C . GLN A 1 69 ? 3.130 8.931 -26.114 1.00 61.16 69 GLN A C 1
ATOM 560 O O . GLN A 1 69 ? 4.194 9.077 -26.714 1.00 61.16 69 GLN A O 1
ATOM 565 N N . VAL A 1 70 ? 2.029 8.449 -26.692 1.00 64.62 70 VAL A N 1
ATOM 566 C CA . VAL A 1 70 ? 1.903 8.305 -28.141 1.00 64.62 70 VAL A CA 1
ATOM 567 C C . VAL A 1 70 ? 2.153 9.689 -28.727 1.00 64.62 70 VAL A C 1
ATOM 569 O O . VAL A 1 70 ? 1.401 10.624 -28.435 1.00 64.62 70 VAL A O 1
ATOM 572 N N . LEU A 1 71 ? 3.241 9.828 -29.490 1.00 64.62 71 LEU A N 1
ATOM 573 C CA . LEU A 1 71 ? 3.509 11.025 -30.272 1.00 64.62 71 LEU A CA 1
ATOM 574 C C . LEU A 1 71 ? 2.270 11.221 -31.148 1.00 64.62 71 LEU A C 1
ATOM 576 O O . LEU A 1 71 ? 1.938 10.359 -31.958 1.00 64.62 71 LEU A O 1
ATOM 580 N N . LYS A 1 72 ? 1.494 12.275 -30.883 1.00 60.06 72 LYS A N 1
ATOM 581 C CA . LYS A 1 72 ? 0.352 12.614 -31.726 1.00 60.06 72 LYS A CA 1
ATOM 582 C C . LYS A 1 72 ? 0.931 13.030 -33.071 1.00 60.06 72 LYS A C 1
ATOM 584 O O . LYS A 1 72 ? 1.402 14.154 -33.207 1.00 60.06 72 LYS A O 1
ATOM 589 N N . ASP A 1 73 ? 0.948 12.090 -34.006 1.00 61.81 73 ASP A N 1
ATOM 590 C CA . ASP A 1 73 ? 1.332 12.309 -35.393 1.00 61.81 73 ASP A CA 1
ATOM 591 C C . ASP A 1 73 ? 0.303 13.245 -36.050 1.00 61.81 73 ASP A C 1
ATOM 593 O O . ASP A 1 73 ? -0.657 12.800 -36.674 1.00 61.81 73 ASP A O 1
ATOM 597 N N . ASP A 1 74 ? 0.500 14.555 -35.897 1.00 59.31 74 ASP A N 1
ATOM 598 C CA . ASP A 1 74 ? -0.023 15.551 -36.843 1.00 59.31 74 ASP A CA 1
ATOM 599 C C . ASP A 1 74 ? 0.966 15.785 -38.005 1.00 59.31 74 ASP A C 1
ATOM 601 O O . ASP A 1 74 ? 0.725 16.620 -38.881 1.00 59.31 74 ASP A O 1
ATOM 605 N N . ASP A 1 75 ? 2.070 15.032 -38.058 1.00 63.91 75 ASP A N 1
ATOM 606 C CA . ASP A 1 75 ? 3.013 15.095 -39.167 1.00 63.91 75 ASP A CA 1
ATOM 607 C C . ASP A 1 75 ? 2.458 14.295 -40.349 1.00 63.91 75 ASP A C 1
ATOM 609 O O . ASP A 1 75 ? 2.448 13.064 -40.373 1.00 63.91 75 ASP A O 1
ATOM 613 N N . LYS A 1 76 ? 1.976 15.020 -41.362 1.00 71.81 76 LYS A N 1
ATOM 614 C CA . LYS A 1 76 ? 1.522 14.466 -42.642 1.00 71.81 76 LYS A CA 1
ATOM 615 C C . LYS A 1 76 ? 2.723 13.947 -43.427 1.00 71.81 76 LYS A C 1
ATOM 617 O O . LYS A 1 76 ? 3.207 14.609 -44.344 1.00 71.81 76 LYS A O 1
ATOM 622 N N . PHE A 1 77 ? 3.214 12.766 -43.075 1.00 77.62 77 PHE A N 1
ATOM 623 C CA . PHE A 1 77 ? 4.240 12.087 -43.854 1.00 77.62 77 PHE A CA 1
ATOM 624 C C . PHE A 1 77 ? 3.685 10.867 -44.586 1.00 77.62 77 PHE A C 1
ATOM 626 O O . PHE A 1 77 ? 2.719 10.233 -44.169 1.00 77.62 77 PHE A O 1
ATOM 633 N N . THR A 1 78 ? 4.302 10.554 -45.721 1.00 80.94 78 THR A N 1
ATOM 634 C CA . THR A 1 78 ? 4.037 9.335 -46.489 1.00 80.94 78 THR A CA 1
ATOM 635 C C . THR A 1 78 ? 5.273 8.448 -46.433 1.00 80.94 78 THR A C 1
ATOM 637 O O . THR A 1 78 ? 6.355 8.880 -46.836 1.00 80.94 78 THR A O 1
ATOM 640 N N . ASP A 1 79 ? 5.109 7.218 -45.948 1.00 85.19 79 ASP A N 1
ATOM 641 C CA . ASP A 1 79 ? 6.182 6.224 -45.901 1.00 85.19 79 ASP A CA 1
ATOM 642 C C . ASP A 1 79 ? 6.121 5.288 -47.118 1.00 85.19 79 ASP A C 1
ATOM 644 O O . ASP A 1 79 ? 5.087 4.696 -47.436 1.00 85.19 79 ASP A O 1
ATOM 648 N N . PHE A 1 80 ? 7.264 5.122 -47.784 1.00 84.25 80 PHE A N 1
ATOM 649 C CA . PHE A 1 80 ? 7.475 4.148 -48.850 1.00 84.25 80 PHE A CA 1
ATOM 650 C C . PHE A 1 80 ? 8.385 3.029 -48.349 1.00 84.25 80 PHE A C 1
ATOM 652 O O . PHE A 1 80 ? 9.582 3.229 -48.120 1.00 84.25 80 PHE A O 1
ATOM 659 N N . HIS A 1 81 ? 7.805 1.838 -48.208 1.00 89.50 81 HIS A N 1
ATOM 660 C CA . HIS A 1 81 ? 8.496 0.644 -47.734 1.00 89.50 81 HIS A CA 1
ATOM 661 C C . HIS A 1 81 ? 8.960 -0.234 -48.903 1.00 89.50 81 HIS A C 1
ATOM 663 O O . HIS A 1 81 ? 8.166 -0.634 -49.754 1.00 89.50 81 HIS A O 1
ATOM 669 N N . SER A 1 82 ? 10.244 -0.584 -48.904 1.00 84.25 82 SER A N 1
ATOM 670 C CA . SER A 1 82 ? 10.860 -1.605 -49.751 1.00 84.25 82 SER A CA 1
ATOM 671 C C . SER A 1 82 ? 11.744 -2.499 -48.872 1.00 84.25 82 SER A C 1
ATOM 673 O O . SER A 1 82 ? 12.284 -2.022 -47.875 1.00 84.25 82 SER A O 1
ATOM 675 N N . PRO A 1 83 ? 11.970 -3.778 -49.217 1.00 89.56 83 PRO A N 1
ATOM 676 C CA . PRO A 1 83 ? 12.869 -4.652 -48.453 1.00 89.56 83 PRO A CA 1
ATOM 677 C C . PRO A 1 83 ? 14.306 -4.121 -48.322 1.00 89.56 83 PRO A C 1
ATOM 679 O O . PRO A 1 83 ? 15.068 -4.597 -47.489 1.00 89.56 83 PRO A O 1
ATOM 682 N N . ILE A 1 84 ? 14.682 -3.165 -49.175 1.00 89.38 84 ILE A N 1
ATOM 683 C CA . ILE A 1 84 ? 16.038 -2.621 -49.280 1.00 89.38 84 ILE A CA 1
ATOM 684 C C . ILE A 1 84 ? 16.106 -1.188 -48.731 1.00 89.38 84 ILE A C 1
ATOM 686 O O . ILE A 1 84 ? 17.177 -0.738 -48.333 1.00 89.38 84 ILE A O 1
ATOM 690 N N . PHE A 1 85 ? 14.986 -0.458 -48.700 1.00 79.81 85 PHE A N 1
ATOM 691 C CA . PHE A 1 85 ? 14.978 0.936 -48.265 1.00 79.81 85 PHE A CA 1
ATOM 692 C C . PHE A 1 85 ? 13.632 1.391 -47.704 1.00 79.81 85 PHE A C 1
ATOM 694 O O . PHE A 1 85 ? 12.571 0.841 -47.992 1.00 79.81 85 PHE A O 1
ATOM 701 N N . LEU A 1 86 ? 13.712 2.473 -46.939 1.00 87.50 86 LEU A N 1
ATOM 702 C CA . LEU A 1 86 ? 12.606 3.167 -46.306 1.00 87.50 86 LEU A CA 1
ATOM 703 C C . LEU A 1 86 ? 12.753 4.654 -46.614 1.00 87.50 86 LEU A C 1
ATOM 705 O O . LEU A 1 86 ? 13.748 5.262 -46.217 1.00 87.50 86 LEU A O 1
ATOM 709 N N . PHE A 1 87 ? 11.782 5.227 -47.323 1.00 87.38 87 PHE A N 1
ATOM 710 C CA . PHE A 1 87 ? 11.717 6.672 -47.538 1.00 87.38 87 PHE A CA 1
ATOM 711 C C . PHE A 1 87 ? 10.513 7.250 -46.817 1.00 87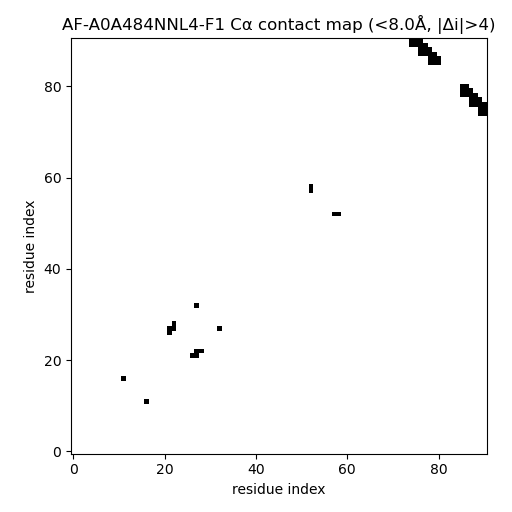.38 87 PHE A C 1
ATOM 713 O O . PHE A 1 87 ? 9.385 6.837 -47.073 1.00 87.38 87 PHE A O 1
ATOM 720 N N . ARG A 1 88 ? 10.774 8.236 -45.962 1.00 86.38 88 ARG A N 1
ATOM 721 C CA . ARG A 1 8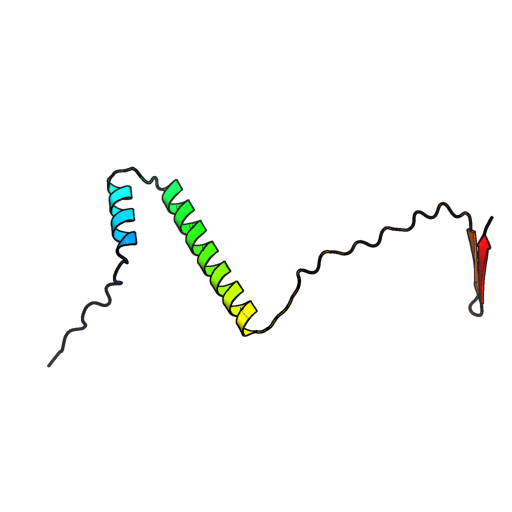8 ? 9.756 9.040 -45.294 1.00 86.38 88 ARG A CA 1
ATOM 722 C C . ARG A 1 88 ? 9.714 10.415 -45.930 1.00 86.38 88 ARG A C 1
ATOM 724 O O . ARG A 1 88 ? 10.730 11.110 -45.963 1.00 86.38 88 ARG A O 1
ATOM 731 N N . LEU A 1 89 ? 8.553 10.787 -46.452 1.00 81.88 89 LEU A N 1
ATOM 732 C CA . LEU A 1 89 ? 8.355 12.044 -47.163 1.00 81.88 89 LEU A CA 1
ATOM 733 C C . LEU A 1 89 ? 7.425 12.932 -46.341 1.00 81.88 89 LEU A C 1
ATOM 735 O O . LEU A 1 89 ? 6.257 12.597 -46.180 1.00 81.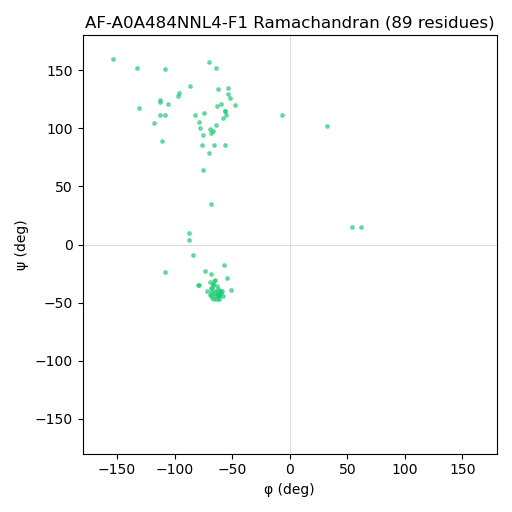88 89 LEU A O 1
ATOM 739 N N . PHE A 1 90 ? 7.955 14.025 -45.800 1.00 82.00 90 PHE A N 1
ATOM 740 C CA . PHE A 1 90 ? 7.205 15.006 -45.011 1.00 82.00 90 PHE A CA 1
ATOM 741 C C . PHE A 1 90 ? 6.575 16.051 -45.945 1.00 82.00 90 PHE A C 1
ATOM 743 O O . PHE A 1 90 ? 7.251 16.504 -46.874 1.00 82.00 90 PHE A O 1
ATOM 750 N N . HIS A 1 91 ? 5.308 16.416 -45.721 1.00 66.31 91 HIS A N 1
ATOM 751 C CA . HIS A 1 91 ? 4.605 17.478 -46.452 1.00 66.31 91 HIS A CA 1
ATOM 752 C C . HIS A 1 91 ? 4.355 18.699 -45.560 1.00 66.31 91 HIS A C 1
ATOM 754 O O . HIS A 1 91 ? 3.962 18.507 -44.391 1.00 66.31 91 HIS A O 1
#

Sequence (91 aa):
MSKKHASKKRRFEDGDSDLLKQVSDDLVTEETLRLKLAQHVQQVDYEMALEYATQTGVKEEPKEDIYLQVLKDDDKFTDFHSPIFLFRLFH

Nearest PDB structures (foldseek):
  3kia-assembly1_A  TM=4.297E-01  e=8.149E+00  synthetic construct

Secondary structure (DSSP, 8-state):
-------------HHHHHHHHHHHTT-S-HHHHHHHHHHHHHHHHHHHHHHHHHHHT-------------------EEEEE-SS-EEEEE-